Protein AF-A0AAV5DDZ0-F1 (afdb_monomer)

Structure (mmCIF, N/CA/C/O backbone):
data_AF-A0AAV5DDZ0-F1
#
_entry.id   AF-A0AAV5DDZ0-F1
#
loop_
_atom_site.group_PDB
_atom_site.id
_atom_site.type_symbol
_atom_site.label_atom_id
_atom_site.label_alt_id
_atom_site.label_comp_id
_atom_site.label_asym_id
_atom_site.label_entity_id
_atom_site.label_seq_id
_atom_site.pdbx_PDB_ins_code
_atom_site.Cartn_x
_atom_site.Cartn_y
_atom_site.Cartn_z
_atom_site.occupancy
_atom_site.B_iso_or_equiv
_atom_site.auth_seq_id
_atom_site.auth_comp_id
_atom_site.auth_asym_id
_atom_site.auth_atom_id
_atom_site.pdbx_PDB_model_num
ATOM 1 N N . MET A 1 1 ? -10.066 6.995 21.206 1.00 56.06 1 MET A N 1
ATOM 2 C CA . MET A 1 1 ? -8.615 6.703 21.276 1.00 56.06 1 MET A CA 1
ATOM 3 C C . MET A 1 1 ? -7.904 7.324 20.074 1.00 56.06 1 MET A C 1
ATOM 5 O O . MET A 1 1 ? -7.920 6.741 19.001 1.00 56.06 1 MET A O 1
ATOM 9 N N . LYS A 1 2 ? -7.336 8.530 20.216 1.00 72.94 2 LYS A N 1
ATOM 10 C CA . LYS A 1 2 ? -6.723 9.279 19.094 1.00 72.94 2 LYS A CA 1
ATOM 11 C C . LYS A 1 2 ? -5.356 8.706 18.661 1.00 72.94 2 LYS A C 1
ATOM 13 O O . LYS A 1 2 ? -5.003 8.781 17.493 1.00 72.94 2 LYS A O 1
ATOM 18 N N . SER A 1 3 ? -4.625 8.092 19.597 1.00 84.69 3 SER A N 1
ATOM 19 C CA . SER A 1 3 ? -3.267 7.558 19.385 1.00 84.69 3 SER A CA 1
ATOM 20 C C . SER A 1 3 ? -3.221 6.375 18.407 1.00 84.69 3 SER A C 1
ATOM 22 O O . SER A 1 3 ? -2.398 6.357 17.499 1.00 84.69 3 SER A O 1
ATOM 24 N N . ILE A 1 4 ? -4.169 5.436 18.511 1.00 86.81 4 ILE A N 1
ATOM 25 C CA . ILE A 1 4 ? -4.241 4.273 17.608 1.00 86.81 4 ILE A CA 1
ATOM 26 C C . ILE A 1 4 ? -4.477 4.715 16.158 1.00 86.81 4 ILE A C 1
ATOM 28 O O . ILE A 1 4 ? -3.841 4.194 15.248 1.00 86.81 4 ILE A O 1
ATOM 32 N N . ALA A 1 5 ? -5.345 5.709 15.940 1.00 82.44 5 ALA A N 1
ATOM 33 C CA . ALA A 1 5 ? -5.594 6.250 14.605 1.00 82.44 5 ALA A CA 1
ATOM 34 C C . ALA A 1 5 ? -4.326 6.876 13.998 1.00 82.44 5 ALA A C 1
ATOM 36 O O . ALA A 1 5 ? -4.024 6.637 12.833 1.00 82.44 5 ALA A O 1
ATOM 37 N N . ALA A 1 6 ? -3.552 7.614 14.799 1.00 87.69 6 ALA A N 1
ATOM 38 C CA . ALA A 1 6 ? -2.284 8.187 14.356 1.00 87.69 6 ALA A CA 1
ATOM 39 C C . ALA A 1 6 ? -1.229 7.106 14.056 1.00 87.69 6 ALA A C 1
ATOM 41 O O . ALA A 1 6 ? -0.565 7.177 13.027 1.00 87.69 6 ALA A O 1
ATOM 42 N N . ALA A 1 7 ? -1.094 6.082 14.904 1.00 88.31 7 ALA A N 1
ATOM 43 C CA . ALA A 1 7 ? -0.153 4.982 14.677 1.00 88.31 7 ALA A CA 1
ATOM 44 C C . ALA A 1 7 ? -0.458 4.210 13.381 1.00 88.31 7 ALA A C 1
ATOM 46 O O . ALA A 1 7 ? 0.450 3.897 12.613 1.00 88.31 7 ALA A O 1
ATOM 47 N N . LEU A 1 8 ? -1.741 3.952 13.107 1.00 84.50 8 LEU A N 1
ATOM 48 C CA . LEU A 1 8 ? -2.176 3.315 11.863 1.00 84.50 8 LEU A CA 1
ATOM 49 C C . LEU A 1 8 ? -1.904 4.194 10.638 1.00 84.50 8 LEU A C 1
ATOM 51 O O . LEU A 1 8 ? -1.448 3.674 9.626 1.00 84.50 8 LEU A O 1
ATOM 55 N N . PHE A 1 9 ? -2.109 5.509 10.745 1.00 83.81 9 PHE A N 1
ATOM 56 C CA . PHE A 1 9 ? -1.803 6.453 9.667 1.00 83.81 9 PHE A CA 1
ATOM 57 C C . PHE A 1 9 ? -0.316 6.421 9.284 1.00 83.81 9 PHE A C 1
ATOM 59 O O . PHE A 1 9 ? 0.030 6.300 8.112 1.00 83.81 9 PHE A O 1
ATOM 66 N N . TRP A 1 10 ? 0.580 6.443 10.273 1.00 90.56 10 TRP A N 1
ATOM 67 C CA . TRP A 1 10 ? 2.018 6.320 10.022 1.00 90.56 10 TRP A CA 1
ATOM 68 C C . TRP A 1 10 ? 2.410 4.955 9.446 1.00 90.56 10 TRP A C 1
ATOM 70 O O . TRP A 1 10 ? 3.294 4.877 8.594 1.00 90.56 10 TRP A O 1
ATOM 80 N N . CYS A 1 11 ? 1.736 3.884 9.866 1.00 90.50 11 CYS A N 1
ATOM 81 C CA . CYS A 1 11 ? 1.951 2.548 9.317 1.00 90.50 11 CYS A CA 1
ATOM 82 C C . CYS A 1 11 ? 1.533 2.462 7.839 1.00 90.50 11 CYS A C 1
ATOM 84 O O . CYS A 1 11 ? 2.282 1.931 7.022 1.00 90.50 11 CYS A O 1
ATOM 86 N N . GLU A 1 12 ? 0.383 3.038 7.479 1.00 88.31 12 GLU A N 1
ATOM 87 C CA . GLU A 1 12 ? -0.102 3.115 6.096 1.00 88.31 12 GLU A CA 1
ATOM 88 C C . GLU A 1 12 ? 0.857 3.912 5.203 1.00 88.31 12 GLU A C 1
ATOM 90 O O . GLU A 1 12 ? 1.196 3.468 4.104 1.00 88.31 12 GLU A O 1
ATOM 95 N N . LEU A 1 13 ? 1.371 5.042 5.699 1.00 88.19 13 LEU A N 1
ATOM 96 C CA . LEU A 1 13 ? 2.391 5.822 4.995 1.00 88.19 13 LEU A CA 1
ATOM 97 C C . LEU A 1 13 ? 3.686 5.023 4.781 1.00 88.19 13 LEU A C 1
ATOM 99 O O . LEU A 1 13 ? 4.245 5.036 3.682 1.00 88.19 13 LEU A O 1
ATOM 103 N N . GLY A 1 14 ? 4.145 4.286 5.797 1.00 91.44 14 GLY A N 1
ATOM 104 C CA . GLY A 1 14 ? 5.300 3.393 5.674 1.00 91.44 14 GLY A CA 1
ATOM 105 C C . GLY A 1 14 ? 5.072 2.282 4.646 1.00 91.44 14 GLY A C 1
ATOM 106 O O . GLY A 1 14 ? 5.928 2.030 3.798 1.00 91.44 14 GLY A O 1
ATOM 107 N N . LEU A 1 15 ? 3.889 1.665 4.663 1.00 86.56 15 LEU A N 1
ATOM 108 C CA . LEU A 1 15 ? 3.503 0.625 3.712 1.00 86.56 15 LEU A CA 1
ATOM 109 C C . LEU A 1 15 ? 3.458 1.156 2.271 1.00 86.56 15 LEU A C 1
ATOM 111 O O . LEU A 1 15 ? 3.959 0.499 1.359 1.00 86.56 15 LEU A O 1
ATOM 115 N N . SER A 1 16 ? 2.921 2.361 2.071 1.00 85.88 16 SER A N 1
ATOM 116 C CA . SER A 1 16 ? 2.896 3.039 0.771 1.00 85.88 16 SER A CA 1
ATOM 117 C C . SER A 1 16 ? 4.308 3.315 0.237 1.00 85.88 16 SER A C 1
ATOM 119 O O . SER A 1 16 ? 4.584 3.085 -0.939 1.00 85.88 16 SER A O 1
ATOM 121 N N . SER A 1 17 ? 5.241 3.715 1.108 1.00 86.06 17 SER A N 1
ATOM 122 C CA . SER A 1 17 ? 6.648 3.939 0.740 1.00 86.06 17 SER A CA 1
ATOM 123 C C . SER A 1 17 ? 7.358 2.654 0.286 1.00 86.06 17 SER A C 1
ATOM 125 O O . SER A 1 17 ? 8.054 2.634 -0.738 1.00 86.06 17 SER A O 1
ATOM 127 N N . LEU A 1 18 ? 7.130 1.541 0.992 1.00 86.25 18 LEU A N 1
ATOM 128 C CA . LEU A 1 18 ? 7.643 0.230 0.580 1.00 86.25 18 LEU A CA 1
ATOM 129 C C . LEU A 1 18 ? 7.059 -0.191 -0.771 1.00 86.25 18 LEU A C 1
ATOM 131 O O . LEU A 1 18 ? 7.783 -0.676 -1.639 1.00 86.25 18 LEU A O 1
ATOM 135 N N . LEU A 1 19 ? 5.764 0.042 -0.972 1.00 82.56 19 LEU A N 1
ATOM 136 C CA . LEU A 1 19 ? 5.080 -0.281 -2.215 1.00 82.56 19 LEU A CA 1
ATOM 137 C C . LEU A 1 19 ? 5.590 0.555 -3.398 1.00 82.56 19 LEU A C 1
ATOM 139 O O . LEU A 1 19 ? 5.812 0.009 -4.478 1.00 82.56 19 LEU A O 1
ATOM 143 N N . ALA A 1 20 ? 5.841 1.850 -3.196 1.00 81.62 20 ALA A N 1
ATOM 144 C CA . ALA A 1 20 ? 6.470 2.710 -4.195 1.00 81.62 20 ALA A CA 1
ATOM 145 C C . ALA A 1 20 ? 7.875 2.204 -4.562 1.00 81.62 20 ALA A C 1
ATOM 147 O O . ALA A 1 20 ? 8.223 2.127 -5.740 1.00 81.62 20 ALA A O 1
ATOM 148 N N . THR A 1 21 ? 8.659 1.775 -3.567 1.00 83.62 21 THR A N 1
ATOM 149 C CA . THR A 1 21 ? 9.987 1.187 -3.797 1.00 83.62 21 THR A CA 1
ATOM 150 C C . THR A 1 21 ? 9.901 -0.112 -4.602 1.00 83.62 21 THR A C 1
ATOM 152 O O . THR A 1 21 ? 10.661 -0.301 -5.551 1.00 83.62 21 THR A O 1
ATOM 155 N N . LEU A 1 22 ? 8.955 -0.998 -4.276 1.00 79.06 22 LEU A N 1
ATOM 156 C CA . LEU A 1 22 ? 8.714 -2.237 -5.021 1.00 79.06 22 LEU A CA 1
ATOM 157 C C . LEU A 1 22 ? 8.275 -1.970 -6.462 1.00 79.06 22 LEU A C 1
ATOM 159 O O . LEU A 1 22 ? 8.753 -2.646 -7.369 1.00 79.06 22 LEU A O 1
ATOM 163 N N . LEU A 1 23 ? 7.418 -0.970 -6.684 1.00 76.44 23 LEU A N 1
ATOM 164 C CA . LEU A 1 23 ? 7.013 -0.545 -8.022 1.00 76.44 23 LEU A CA 1
ATOM 165 C C . LEU A 1 23 ? 8.231 -0.099 -8.839 1.00 76.44 23 LEU A C 1
ATOM 167 O O . LEU A 1 23 ? 8.429 -0.576 -9.954 1.00 76.44 23 LEU A O 1
ATOM 171 N N . VAL A 1 24 ? 9.088 0.750 -8.267 1.00 75.88 24 VAL A N 1
ATOM 172 C CA . VAL A 1 24 ? 10.326 1.202 -8.919 1.00 75.88 24 VAL A CA 1
ATOM 173 C C . VAL A 1 24 ? 11.268 0.028 -9.197 1.00 75.88 24 VAL A C 1
ATOM 175 O O . VAL A 1 24 ? 11.821 -0.065 -10.290 1.00 75.88 24 VAL A O 1
ATOM 178 N N . GLN A 1 25 ? 11.434 -0.909 -8.258 1.00 74.25 25 GLN A N 1
ATOM 179 C CA . GLN A 1 25 ? 12.249 -2.109 -8.477 1.00 74.25 25 GLN A CA 1
ATOM 180 C C . GLN A 1 25 ? 11.676 -3.019 -9.566 1.00 74.25 25 GLN A C 1
ATOM 182 O O . GLN A 1 25 ? 12.438 -3.560 -10.365 1.00 74.25 25 GLN A O 1
ATOM 187 N N . ALA A 1 26 ? 10.357 -3.189 -9.622 1.00 71.06 26 ALA A N 1
ATOM 188 C CA . ALA A 1 26 ? 9.686 -3.997 -10.631 1.00 71.06 26 ALA A CA 1
ATOM 189 C C . ALA A 1 26 ? 9.833 -3.376 -12.027 1.00 71.06 26 ALA A C 1
ATOM 191 O O . ALA A 1 26 ? 10.212 -4.078 -12.963 1.00 71.06 26 ALA A O 1
ATOM 192 N N . VAL A 1 27 ? 9.643 -2.056 -12.143 1.00 68.12 27 VAL A N 1
ATOM 193 C CA . VAL A 1 27 ? 9.909 -1.293 -13.371 1.00 68.12 27 VAL A CA 1
ATOM 194 C C . VAL A 1 27 ? 11.376 -1.436 -13.772 1.00 68.12 27 VAL A C 1
ATOM 196 O O . VAL A 1 27 ? 11.656 -1.833 -14.899 1.00 68.12 27 VAL A O 1
ATOM 199 N N . ASN A 1 28 ? 12.316 -1.219 -12.848 1.00 68.56 28 ASN A N 1
ATOM 200 C CA . ASN A 1 28 ? 13.747 -1.369 -13.115 1.00 68.56 28 ASN A CA 1
ATOM 201 C C . ASN A 1 28 ? 14.111 -2.793 -13.555 1.00 68.56 28 ASN A C 1
ATOM 203 O O . ASN A 1 28 ? 14.883 -2.961 -14.493 1.00 68.56 28 ASN A O 1
ATOM 207 N N . LYS A 1 29 ? 13.545 -3.830 -12.924 1.00 64.06 29 LYS A N 1
ATOM 208 C CA . LYS A 1 29 ? 13.770 -5.237 -13.291 1.00 64.06 29 LYS A CA 1
ATOM 209 C C . LYS A 1 29 ? 13.188 -5.569 -14.665 1.00 64.06 29 LYS A C 1
ATOM 211 O O . LYS A 1 29 ? 13.821 -6.310 -15.414 1.00 64.06 29 LYS A O 1
ATOM 216 N N . ALA A 1 30 ? 12.022 -5.020 -14.994 1.00 60.56 30 ALA A N 1
ATOM 217 C CA . ALA A 1 30 ? 11.407 -5.169 -16.306 1.00 60.56 30 ALA A CA 1
ATOM 218 C C . ALA A 1 30 ? 12.230 -4.460 -17.397 1.00 60.56 30 ALA A C 1
ATOM 220 O O . ALA A 1 30 ? 12.432 -5.023 -18.468 1.00 60.56 30 ALA A O 1
ATOM 221 N N . THR A 1 31 ? 12.792 -3.282 -17.102 1.00 57.81 31 THR A N 1
ATOM 222 C CA . THR A 1 31 ? 13.689 -2.548 -18.013 1.00 57.81 31 THR A CA 1
ATOM 223 C C . THR A 1 31 ? 15.053 -3.238 -18.168 1.00 57.81 31 THR A C 1
ATOM 225 O O . THR A 1 31 ? 15.656 -3.185 -19.233 1.00 57.81 31 THR A O 1
ATOM 228 N N . ARG A 1 32 ? 15.539 -3.957 -17.144 1.00 55.94 32 ARG A N 1
ATOM 229 C CA . ARG A 1 32 ? 16.849 -4.645 -17.153 1.00 55.94 32 ARG A CA 1
ATOM 230 C C . ARG A 1 32 ? 16.901 -5.911 -18.027 1.00 55.94 32 ARG A C 1
ATOM 232 O O . ARG A 1 32 ? 17.937 -6.569 -18.060 1.00 55.94 32 ARG A O 1
ATOM 239 N N . HIS A 1 33 ? 15.817 -6.276 -18.718 1.00 52.94 33 HIS A N 1
ATOM 240 C CA . HIS A 1 33 ? 15.768 -7.467 -19.581 1.00 52.94 33 HIS A CA 1
ATOM 241 C C . HIS A 1 33 ? 16.349 -7.264 -20.993 1.00 52.94 33 HIS A C 1
ATOM 243 O O . HIS A 1 33 ? 16.395 -8.212 -21.772 1.00 52.94 33 HIS A O 1
ATOM 249 N N . GLY A 1 34 ? 16.833 -6.064 -21.319 1.00 47.91 34 GLY A N 1
ATOM 250 C CA . GLY A 1 34 ? 17.569 -5.779 -22.549 1.00 47.91 34 GLY A CA 1
ATOM 251 C C . GLY A 1 34 ? 18.923 -5.163 -22.221 1.00 47.91 34 GLY A C 1
ATOM 252 O O . GLY A 1 34 ? 19.012 -4.226 -21.436 1.00 47.91 34 GLY A O 1
ATOM 253 N N . HIS A 1 35 ? 19.992 -5.697 -22.803 1.00 50.06 35 HIS A N 1
ATOM 254 C CA . HIS A 1 35 ? 21.371 -5.228 -22.648 1.00 50.06 35 HIS A CA 1
ATOM 255 C C . HIS A 1 35 ? 21.615 -3.885 -23.367 1.00 50.06 35 HIS A C 1
ATOM 257 O O . HIS A 1 35 ? 22.505 -3.800 -24.207 1.00 50.06 35 HIS A O 1
ATOM 263 N N . ARG A 1 36 ? 20.803 -2.850 -23.116 1.00 50.19 36 ARG A N 1
ATOM 264 C CA . ARG A 1 36 ? 21.040 -1.491 -23.624 1.00 50.19 36 ARG A CA 1
ATOM 265 C C . ARG A 1 36 ? 20.080 -0.477 -23.006 1.00 50.19 36 ARG A C 1
ATOM 267 O O . ARG A 1 36 ? 18.885 -0.725 -22.961 1.00 50.19 36 ARG A O 1
ATOM 274 N N . ASP A 1 37 ? 20.692 0.593 -22.508 1.00 51.12 37 ASP A N 1
ATOM 275 C CA . ASP A 1 37 ? 20.184 1.876 -22.017 1.00 51.12 37 ASP A CA 1
ATOM 276 C C . ASP A 1 37 ? 18.681 2.071 -21.774 1.00 51.12 37 ASP A C 1
ATOM 278 O O . ASP A 1 37 ? 17.854 1.945 -22.666 1.00 51.12 37 ASP A O 1
ATOM 282 N N . GLY A 1 38 ? 18.386 2.515 -20.546 1.00 51.97 38 GLY A N 1
ATOM 283 C CA . GLY A 1 38 ? 17.594 3.721 -20.282 1.00 51.97 38 GLY A CA 1
ATOM 284 C C . GLY A 1 38 ? 16.169 3.819 -20.839 1.00 51.97 38 GLY A C 1
ATOM 285 O O . GLY A 1 38 ? 15.925 3.816 -22.037 1.00 51.97 38 GLY A O 1
ATOM 286 N N . TRP A 1 39 ? 15.226 4.092 -19.934 1.00 50.78 39 TRP A N 1
ATOM 287 C CA . TRP A 1 39 ? 13.781 4.310 -20.133 1.00 50.78 39 TRP A CA 1
ATOM 288 C C . TRP A 1 39 ? 13.358 5.334 -21.221 1.00 50.78 39 TRP A C 1
ATOM 290 O O . TRP A 1 39 ? 12.166 5.517 -21.439 1.00 50.78 39 TRP A O 1
ATOM 300 N N . LEU A 1 40 ? 14.288 5.999 -21.914 1.00 50.62 40 LEU A N 1
ATOM 301 C CA . LEU A 1 40 ? 14.007 7.104 -22.837 1.00 50.62 40 LEU A CA 1
ATOM 302 C C . LEU A 1 40 ? 14.625 6.973 -24.240 1.00 50.62 40 LEU A C 1
ATOM 304 O O . LEU A 1 40 ? 14.670 7.974 -24.946 1.00 50.62 40 LEU A O 1
ATOM 308 N N . GLU A 1 41 ? 15.061 5.788 -24.688 1.00 45.22 41 GLU A N 1
ATOM 309 C CA . GLU A 1 41 ? 15.666 5.692 -26.037 1.00 45.22 41 GLU A CA 1
ATOM 310 C C . GLU A 1 41 ? 15.299 4.459 -26.885 1.00 45.22 41 GLU A C 1
ATOM 312 O O . GLU A 1 41 ? 15.777 4.306 -28.007 1.00 45.22 41 GLU A O 1
ATOM 317 N N . GLY A 1 42 ? 14.395 3.594 -26.420 1.00 44.62 42 GLY A N 1
ATOM 318 C CA . GLY A 1 42 ? 14.056 2.355 -27.125 1.00 44.62 42 GLY A CA 1
ATOM 319 C C . GLY A 1 42 ? 12.619 2.302 -27.631 1.00 44.62 42 GLY A C 1
ATOM 320 O O . GLY A 1 42 ? 11.695 2.148 -26.838 1.00 44.62 42 GLY A O 1
ATOM 321 N N . THR A 1 43 ? 12.442 2.343 -28.951 1.00 51.22 43 THR A N 1
ATOM 322 C CA . THR A 1 43 ? 11.203 2.159 -29.740 1.00 51.22 43 THR A CA 1
ATOM 323 C C . THR A 1 43 ? 10.545 0.776 -29.562 1.00 51.22 43 THR A C 1
ATOM 325 O O . THR A 1 43 ? 10.286 0.048 -30.516 1.00 51.22 43 THR A O 1
ATOM 328 N N . SER A 1 44 ? 10.243 0.376 -28.331 1.00 50.34 44 SER A N 1
ATOM 329 C CA . SER A 1 44 ? 9.387 -0.774 -28.046 1.00 50.34 44 SER A CA 1
ATOM 330 C C . SER A 1 44 ? 8.677 -0.578 -26.709 1.00 50.34 44 SER A C 1
ATOM 332 O O . SER A 1 44 ? 9.042 -1.151 -25.683 1.00 50.34 44 SER A O 1
ATOM 334 N N . LEU A 1 45 ? 7.613 0.223 -26.770 1.00 51.97 45 LEU A N 1
ATOM 335 C CA . LEU A 1 45 ? 6.536 0.390 -25.789 1.00 51.97 45 LEU A CA 1
ATOM 336 C C . LEU A 1 45 ? 5.689 -0.902 -25.695 1.00 51.97 45 LEU A C 1
ATOM 338 O O . LEU A 1 45 ? 4.474 -0.897 -25.859 1.00 51.97 45 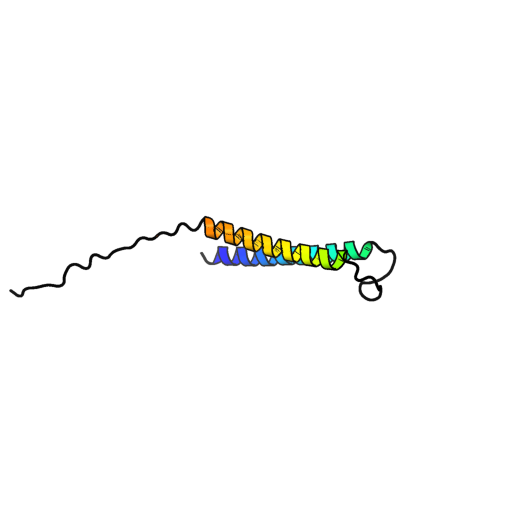LEU A O 1
ATOM 342 N N . ASN A 1 46 ? 6.352 -2.051 -25.571 1.00 55.31 46 ASN A N 1
ATOM 343 C CA . ASN A 1 46 ? 5.765 -3.368 -25.769 1.00 55.31 46 ASN A CA 1
ATOM 344 C C . ASN A 1 46 ? 5.065 -3.817 -24.482 1.00 55.31 46 ASN A C 1
ATOM 346 O O . ASN A 1 46 ? 5.747 -4.062 -23.492 1.00 55.31 46 ASN A O 1
ATOM 350 N N . ASN A 1 47 ? 3.730 -3.891 -24.520 1.00 54.25 47 ASN A N 1
ATOM 351 C CA . ASN A 1 47 ? 2.748 -4.519 -23.616 1.00 54.25 47 ASN A CA 1
ATOM 352 C C . ASN A 1 47 ? 3.123 -4.858 -22.155 1.00 54.25 47 ASN A C 1
ATOM 354 O O . ASN A 1 47 ? 2.353 -4.539 -21.260 1.00 54.25 47 ASN A O 1
ATOM 358 N N . GLY A 1 48 ? 4.262 -5.489 -21.872 1.00 55.31 48 GLY A N 1
ATOM 359 C CA . GLY A 1 48 ? 4.671 -5.906 -20.529 1.00 55.31 48 GLY A CA 1
ATOM 360 C C . GLY A 1 48 ? 5.005 -4.773 -19.549 1.00 55.31 48 GLY A C 1
ATOM 361 O O . GLY A 1 48 ? 4.935 -4.991 -18.344 1.00 55.31 48 GLY A O 1
ATOM 362 N N . HIS A 1 49 ? 5.346 -3.562 -20.014 1.00 61.94 49 HIS A N 1
ATOM 363 C CA . HIS A 1 49 ? 5.687 -2.439 -19.113 1.00 61.94 49 HIS A CA 1
ATOM 364 C C . HIS A 1 49 ? 4.445 -1.706 -18.590 1.00 61.94 49 HIS A C 1
ATOM 366 O O . HIS A 1 49 ? 4.338 -1.422 -17.397 1.00 61.94 49 HIS A O 1
ATOM 372 N N . LEU A 1 50 ? 3.478 -1.467 -19.480 1.00 63.50 50 LEU A N 1
ATOM 373 C CA . LEU A 1 50 ? 2.161 -0.943 -19.121 1.00 63.50 50 LEU A CA 1
ATOM 374 C C . LEU A 1 50 ? 1.380 -1.970 -18.303 1.00 63.50 50 LEU A C 1
ATOM 376 O O . LEU A 1 50 ? 0.860 -1.613 -17.251 1.00 63.50 50 LEU A O 1
ATOM 380 N N . ASP A 1 51 ? 1.348 -3.236 -18.731 1.00 66.62 51 ASP A N 1
ATOM 381 C CA . ASP A 1 51 ? 0.607 -4.285 -18.027 1.00 66.62 51 ASP A CA 1
ATOM 382 C C . ASP A 1 51 ? 1.063 -4.415 -16.571 1.00 66.62 51 ASP A C 1
ATOM 384 O O . ASP A 1 51 ? 0.229 -4.380 -15.678 1.00 66.62 51 ASP A O 1
ATOM 388 N N . LEU A 1 52 ? 2.375 -4.402 -16.302 1.00 68.62 52 LEU A N 1
ATOM 389 C CA . LEU A 1 52 ? 2.908 -4.483 -14.940 1.00 68.62 52 LEU A CA 1
ATOM 390 C C . LEU A 1 52 ? 2.534 -3.268 -14.073 1.00 68.62 52 LEU A C 1
ATOM 392 O O . LEU A 1 52 ? 2.161 -3.432 -12.909 1.00 68.62 52 LEU A O 1
ATOM 396 N N . PHE A 1 53 ? 2.607 -2.053 -14.627 1.00 70.19 53 PHE A N 1
ATOM 397 C CA . PHE A 1 53 ? 2.163 -0.839 -13.933 1.00 70.19 53 PHE A CA 1
ATOM 398 C C . PHE A 1 53 ? 0.673 -0.923 -13.583 1.00 70.19 53 PHE A C 1
ATOM 400 O O . 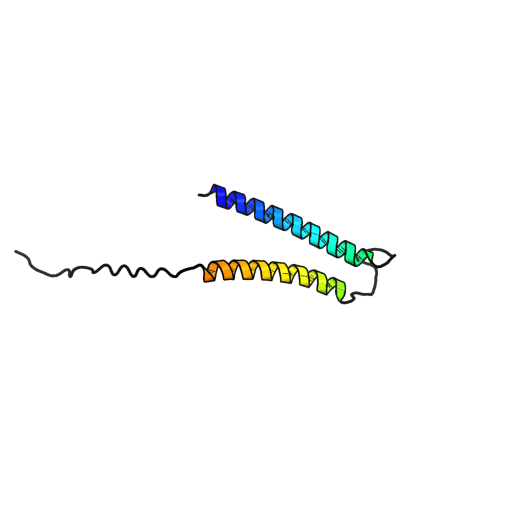PHE A 1 53 ? 0.281 -0.711 -12.431 1.00 70.19 53 PHE A O 1
ATOM 407 N N . TYR A 1 54 ? -0.151 -1.305 -14.559 1.00 75.50 54 TYR A N 1
ATOM 408 C CA . TYR A 1 54 ? -1.580 -1.506 -14.358 1.00 75.50 54 TYR A CA 1
ATOM 409 C C . TYR A 1 54 ? -1.868 -2.656 -13.388 1.00 75.50 54 TYR A C 1
ATOM 411 O O . TYR A 1 54 ? -2.806 -2.546 -12.598 1.00 75.50 54 TYR A O 1
ATOM 419 N N . TRP A 1 55 ? -1.046 -3.706 -13.358 1.00 74.94 55 TRP A N 1
ATOM 420 C CA . TRP A 1 55 ? -1.179 -4.832 -12.437 1.00 74.94 55 TRP A CA 1
ATOM 421 C C . TRP A 1 55 ? -0.997 -4.383 -10.986 1.00 74.94 55 TRP A C 1
ATOM 423 O O . TRP A 1 55 ? -1.826 -4.699 -10.134 1.00 74.94 55 TRP A O 1
ATOM 433 N N . VAL A 1 56 ? 0.019 -3.559 -10.703 1.00 73.75 56 VAL A N 1
ATOM 434 C CA . VAL A 1 56 ? 0.232 -2.999 -9.357 1.00 73.75 56 VAL A CA 1
ATOM 435 C C . VAL A 1 56 ? -0.934 -2.101 -8.948 1.00 73.75 56 VAL A C 1
ATOM 437 O O . VAL A 1 56 ? -1.488 -2.276 -7.862 1.00 73.75 56 VAL A O 1
ATOM 440 N N . VAL A 1 57 ? -1.364 -1.182 -9.819 1.00 80.94 57 VAL A N 1
ATOM 441 C CA . VAL A 1 57 ? -2.513 -0.301 -9.538 1.00 80.94 57 VAL A CA 1
ATOM 442 C C . VAL A 1 57 ? -3.781 -1.118 -9.277 1.00 80.94 57 VAL A C 1
ATOM 444 O O . VAL A 1 57 ? -4.534 -0.818 -8.346 1.00 80.94 57 VAL A O 1
ATOM 447 N N . THR A 1 58 ? -3.996 -2.178 -10.055 1.00 82.94 58 THR A N 1
ATOM 448 C CA . THR A 1 58 ? -5.144 -3.078 -9.921 1.00 82.94 58 THR A CA 1
ATOM 449 C C . THR A 1 58 ? -5.109 -3.827 -8.596 1.00 82.94 58 THR A C 1
ATOM 451 O O . THR A 1 58 ? -6.115 -3.844 -7.893 1.00 82.94 58 THR A O 1
ATOM 454 N N . VAL A 1 59 ? -3.959 -4.374 -8.195 1.00 81.19 59 VAL A N 1
ATOM 455 C CA . VAL A 1 59 ? -3.802 -5.062 -6.903 1.00 81.19 59 VAL A CA 1
ATOM 456 C C . VAL A 1 59 ? -4.059 -4.120 -5.731 1.00 81.19 59 VAL A C 1
ATOM 458 O O . VAL A 1 59 ? -4.764 -4.497 -4.798 1.00 81.19 59 VAL A O 1
ATOM 461 N N . VAL A 1 60 ? -3.556 -2.884 -5.782 1.00 80.81 60 VAL A N 1
ATOM 462 C CA . VAL A 1 60 ? -3.788 -1.881 -4.726 1.00 80.81 60 VAL A CA 1
ATOM 463 C C . VAL A 1 60 ? -5.269 -1.541 -4.606 1.00 80.81 60 VAL A C 1
ATOM 465 O O . VAL A 1 60 ? -5.828 -1.550 -3.508 1.00 80.81 60 VAL A O 1
ATOM 468 N N . ARG A 1 61 ? -5.926 -1.279 -5.741 1.00 85.56 61 ARG A N 1
ATOM 469 C CA . ARG A 1 61 ? -7.367 -1.000 -5.800 1.00 85.56 61 ARG A CA 1
ATOM 470 C C . ARG A 1 61 ? -8.181 -2.194 -5.305 1.00 85.56 61 ARG A C 1
ATOM 472 O O . ARG A 1 61 ? -9.129 -2.003 -4.548 1.00 85.56 61 ARG A O 1
ATOM 479 N N . LEU A 1 62 ? -7.787 -3.412 -5.673 1.00 87.62 62 LEU A N 1
ATOM 480 C CA . LEU A 1 62 ? -8.438 -4.645 -5.241 1.00 87.62 62 LEU A CA 1
ATOM 481 C C . LEU A 1 62 ? -8.283 -4.863 -3.732 1.00 87.62 62 LEU A C 1
ATOM 483 O O . LEU A 1 62 ? -9.263 -5.179 -3.066 1.00 87.62 62 LEU A O 1
ATOM 487 N N . LEU A 1 63 ? -7.094 -4.636 -3.167 1.00 83.56 63 LEU A N 1
ATOM 488 C CA . LEU A 1 63 ? -6.875 -4.712 -1.721 1.00 83.56 63 LEU A CA 1
ATOM 489 C C . LEU A 1 63 ? -7.748 -3.705 -0.968 1.00 83.56 63 LEU A C 1
ATOM 491 O O . LEU A 1 63 ? -8.374 -4.064 0.030 1.00 83.56 63 LEU A O 1
ATOM 495 N N . ALA A 1 64 ? -7.815 -2.460 -1.447 1.00 86.31 64 ALA A N 1
ATOM 496 C CA . ALA A 1 64 ? -8.674 -1.434 -0.862 1.00 86.31 64 ALA A CA 1
ATOM 497 C C . ALA A 1 64 ? -10.156 -1.841 -0.929 1.00 86.31 64 ALA A C 1
ATOM 499 O O . ALA A 1 64 ? -10.877 -1.738 0.066 1.00 86.31 64 ALA A O 1
ATOM 500 N N . PHE A 1 65 ? -10.594 -2.380 -2.069 1.00 87.44 65 PHE A N 1
ATOM 501 C CA . PHE A 1 65 ? -11.957 -2.866 -2.263 1.0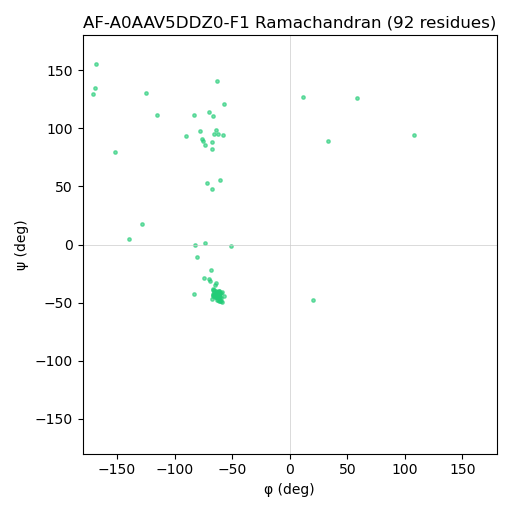0 87.44 65 PHE A CA 1
ATOM 502 C C . PHE A 1 65 ? -12.297 -4.048 -1.346 1.00 87.44 65 PHE A C 1
ATOM 504 O O . PHE A 1 65 ? -13.338 -4.034 -0.694 1.00 87.44 65 PHE A O 1
ATOM 511 N N . LEU A 1 66 ? -11.410 -5.039 -1.218 1.00 89.25 66 LEU A N 1
ATOM 512 C CA . LEU A 1 66 ? -11.598 -6.183 -0.320 1.00 89.25 66 LEU A CA 1
ATOM 513 C C . LEU A 1 66 ? -11.660 -5.752 1.151 1.00 89.25 66 LEU A C 1
ATOM 515 O O . LEU A 1 66 ? -12.506 -6.243 1.899 1.00 89.25 66 LEU A O 1
ATOM 519 N N . ASN A 1 67 ? -10.815 -4.801 1.560 1.00 86.56 67 ASN A N 1
ATOM 520 C CA . ASN A 1 67 ? -10.861 -4.224 2.905 1.00 86.56 67 ASN A CA 1
ATOM 521 C C . ASN A 1 67 ? -12.197 -3.522 3.177 1.00 86.56 67 ASN A C 1
ATOM 523 O O . ASN A 1 67 ? -12.790 -3.706 4.245 1.00 86.56 67 ASN A O 1
ATOM 527 N N . TYR A 1 68 ? -12.688 -2.740 2.212 1.00 84.94 68 TYR A N 1
ATOM 528 C CA . TYR A 1 68 ? -13.999 -2.107 2.299 1.00 84.94 68 TYR A CA 1
ATOM 529 C C . TYR A 1 68 ? -15.115 -3.150 2.397 1.00 84.94 68 TYR A C 1
ATOM 531 O O . TYR A 1 68 ? -15.935 -3.076 3.308 1.00 84.94 68 TYR A O 1
ATOM 539 N N . LEU A 1 69 ? -15.106 -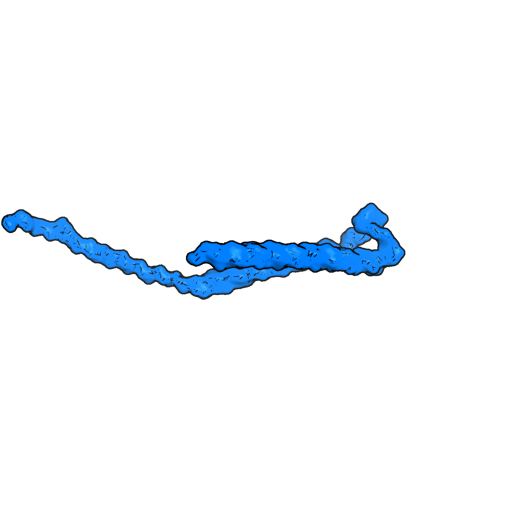4.164 1.527 1.00 87.94 69 LEU A N 1
ATOM 540 C CA . LEU A 1 69 ? -16.121 -5.215 1.499 1.00 87.94 69 LEU A CA 1
ATOM 541 C C . LEU A 1 69 ? -16.155 -6.009 2.812 1.00 87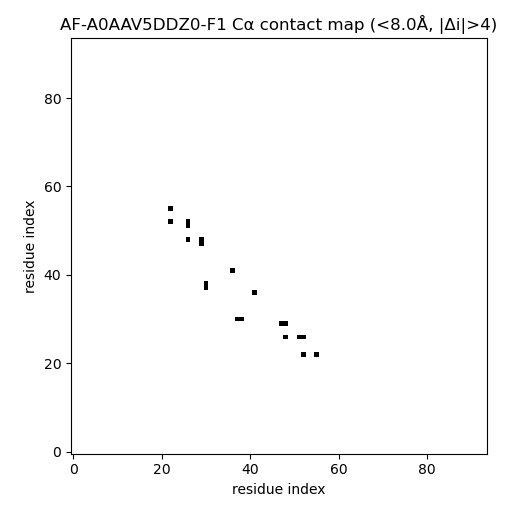.94 69 LEU A C 1
ATOM 543 O O . LEU A 1 69 ? -17.229 -6.307 3.328 1.00 87.94 69 LEU A O 1
ATOM 547 N N . TYR A 1 70 ? -14.988 -6.310 3.389 1.00 86.25 70 TYR A N 1
ATOM 548 C CA . TYR A 1 70 ? -14.884 -6.975 4.687 1.00 86.25 70 TYR A CA 1
ATOM 549 C C . TYR A 1 70 ? -15.526 -6.141 5.804 1.00 86.25 70 TYR A C 1
ATOM 551 O O . TYR A 1 70 ? -16.311 -6.664 6.598 1.00 86.25 70 TYR A O 1
ATOM 559 N N . ARG A 1 71 ? -15.243 -4.832 5.846 1.00 84.38 71 ARG A N 1
ATOM 560 C CA . ARG A 1 71 ? -15.858 -3.910 6.814 1.00 84.38 71 ARG A CA 1
ATOM 561 C C . ARG A 1 71 ? -17.360 -3.767 6.588 1.00 84.38 71 ARG A C 1
ATOM 563 O O . ARG A 1 71 ? -18.105 -3.831 7.557 1.00 84.38 71 ARG A O 1
ATOM 570 N N . ALA A 1 72 ? -17.792 -3.627 5.337 1.00 83.56 72 ALA A N 1
ATOM 571 C CA . ALA A 1 72 ? -19.196 -3.506 4.962 1.00 83.56 72 ALA A CA 1
ATOM 572 C C . ALA A 1 72 ? -19.990 -4.761 5.346 1.00 83.56 72 ALA A C 1
ATOM 574 O O . ALA A 1 72 ? -21.049 -4.658 5.951 1.00 83.56 72 ALA A O 1
ATOM 575 N N . LYS A 1 73 ? -19.445 -5.957 5.093 1.00 80.12 73 LYS A N 1
ATOM 576 C CA . LYS A 1 73 ? -20.095 -7.226 5.450 1.00 80.12 73 LYS A CA 1
ATOM 577 C C . LYS A 1 73 ? -20.144 -7.462 6.961 1.00 80.12 73 LYS A C 1
ATOM 579 O O . LYS A 1 73 ? -21.069 -8.095 7.456 1.00 80.12 73 LYS A O 1
ATOM 584 N N . ARG A 1 74 ? -19.149 -6.962 7.700 1.00 78.19 74 ARG A N 1
ATOM 585 C CA . ARG A 1 74 ? -19.119 -7.013 9.170 1.00 78.19 74 ARG A CA 1
ATOM 586 C C . ARG A 1 74 ? -19.973 -5.917 9.817 1.00 78.19 74 ARG A C 1
ATOM 588 O O . ARG A 1 74 ? -20.202 -5.964 11.025 1.00 78.19 74 ARG A O 1
ATOM 595 N N . TYR A 1 75 ? -20.447 -4.945 9.040 1.00 71.31 75 TYR A N 1
ATOM 596 C CA . TYR A 1 75 ? -21.345 -3.910 9.523 1.00 71.31 75 TYR A CA 1
ATOM 597 C C . TYR A 1 75 ? -22.749 -4.497 9.699 1.00 71.31 75 TYR A C 1
ATOM 599 O O . TYR A 1 75 ? -23.571 -4.505 8.788 1.00 71.31 75 TYR A O 1
ATOM 607 N N . VAL A 1 76 ? -23.014 -5.031 10.891 1.00 63.66 76 VAL A N 1
ATOM 608 C CA . VAL A 1 76 ? -24.369 -5.384 11.319 1.00 63.66 76 VAL A CA 1
ATOM 609 C C . VAL A 1 76 ? -25.125 -4.079 11.534 1.00 63.66 76 VAL A C 1
ATOM 611 O O . VAL A 1 76 ? -24.783 -3.288 12.414 1.00 63.66 76 VAL A O 1
ATOM 614 N N . TYR A 1 77 ? -26.136 -3.847 10.704 1.00 58.09 77 TYR A N 1
ATOM 615 C CA . TYR A 1 77 ? -27.041 -2.714 10.820 1.00 58.09 77 TYR A CA 1
ATOM 616 C C . TYR A 1 77 ? -27.856 -2.872 12.113 1.00 58.09 77 TYR A C 1
ATOM 618 O O . TYR A 1 77 ? -28.837 -3.608 12.158 1.00 58.09 77 TYR A O 1
ATOM 626 N N . ARG A 1 78 ? -27.410 -2.239 13.204 1.00 59.78 78 ARG A N 1
ATOM 627 C CA . ARG A 1 78 ? -28.214 -2.099 14.424 1.00 59.78 78 ARG A CA 1
ATOM 628 C C . ARG A 1 78 ? -29.250 -1.013 14.165 1.00 59.78 78 ARG A C 1
ATOM 630 O O . ARG A 1 78 ? -28.976 0.164 14.372 1.00 59.78 78 ARG A O 1
ATOM 637 N N . GLN A 1 79 ? -30.418 -1.414 13.674 1.00 60.69 79 GLN A N 1
ATOM 638 C CA . GLN A 1 79 ? -31.626 -0.643 13.933 1.00 60.69 79 GLN A CA 1
ATOM 639 C C . GLN A 1 79 ? -32.058 -0.985 15.353 1.00 60.69 79 GLN A C 1
ATOM 641 O O . GLN A 1 79 ? -32.683 -2.014 15.576 1.00 60.69 79 GLN A O 1
ATOM 646 N N . ASP A 1 80 ? -31.691 -0.138 16.307 1.00 62.38 80 ASP A N 1
ATOM 647 C CA . ASP A 1 80 ? -32.552 0.081 17.462 1.00 62.38 80 ASP A CA 1
ATOM 648 C C . ASP A 1 80 ? -33.466 1.243 17.059 1.00 62.38 80 ASP A C 1
ATOM 650 O O . ASP A 1 80 ? -33.054 2.404 17.170 1.00 62.38 80 ASP A O 1
ATOM 654 N N . PRO A 1 81 ? -34.671 0.983 16.512 1.00 62.66 81 PRO A N 1
ATOM 655 C CA . PRO A 1 81 ? -35.705 1.991 16.529 1.00 62.66 81 PRO A CA 1
ATOM 656 C C . PRO A 1 81 ? -36.078 2.128 18.002 1.00 62.66 81 PRO A C 1
ATOM 658 O O . PRO A 1 81 ? -36.942 1.418 18.508 1.00 62.66 81 PRO A O 1
ATOM 661 N N . HIS A 1 82 ? -35.373 3.002 18.718 1.00 61.41 82 HIS A N 1
ATOM 662 C CA . HIS A 1 82 ? -35.849 3.485 19.999 1.00 61.41 82 HIS A CA 1
ATOM 663 C C . HIS A 1 82 ? -37.082 4.328 19.664 1.00 61.41 82 HIS A C 1
ATOM 665 O O . HIS A 1 82 ? -36.998 5.538 19.464 1.00 61.41 82 HIS A O 1
ATOM 671 N N . ILE A 1 83 ? -38.217 3.648 19.485 1.00 63.75 83 ILE A N 1
ATOM 672 C CA . ILE A 1 83 ? -39.535 4.252 19.557 1.00 63.75 83 ILE A CA 1
ATOM 673 C C . ILE A 1 83 ? -39.595 4.746 20.994 1.00 63.75 83 ILE A C 1
ATOM 675 O O . ILE A 1 83 ? -39.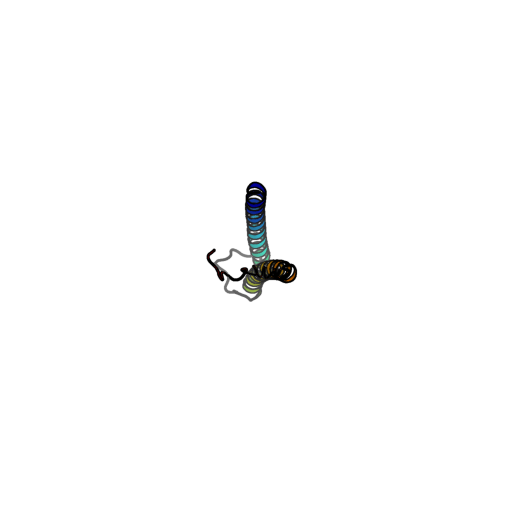771 3.982 21.939 1.00 63.75 83 ILE A O 1
ATOM 679 N N . VAL A 1 84 ? -39.262 6.020 21.171 1.00 68.50 84 VAL A N 1
ATOM 680 C CA 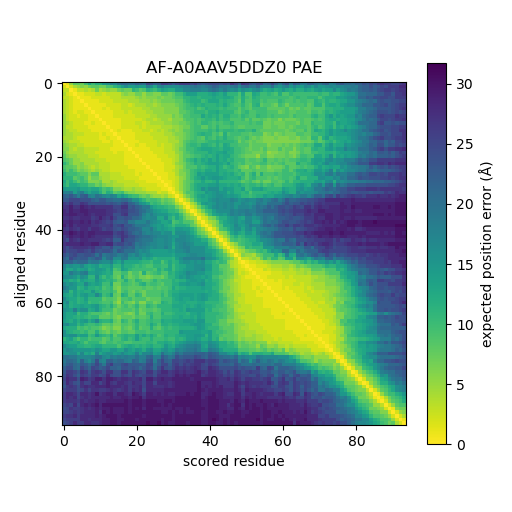. VAL A 1 84 ? -39.701 6.752 22.343 1.00 68.50 84 VAL A CA 1
ATOM 681 C C . VAL A 1 84 ? -41.211 6.765 22.178 1.00 68.50 84 VAL A C 1
ATOM 683 O O . VAL A 1 84 ? -41.727 7.508 21.347 1.00 68.50 84 VAL A O 1
ATOM 686 N N . ASP A 1 85 ? -41.895 5.852 22.868 1.00 66.75 85 ASP A N 1
ATOM 687 C CA . ASP A 1 85 ? -43.321 5.989 23.119 1.00 66.75 85 ASP A CA 1
ATOM 688 C C . ASP A 1 85 ? -43.461 7.318 23.856 1.00 66.75 85 ASP A C 1
ATOM 690 O O . ASP A 1 85 ? -43.202 7.413 25.055 1.00 66.75 85 ASP A O 1
ATOM 694 N N . GLU A 1 86 ? -43.728 8.383 23.106 1.00 68.25 86 GLU A N 1
ATOM 695 C CA . GLU A 1 86 ? -44.072 9.671 23.675 1.00 68.25 86 GLU A CA 1
ATOM 696 C C . GLU A 1 86 ? -45.432 9.466 24.349 1.00 68.25 86 GLU A C 1
ATOM 698 O O . GLU A 1 86 ? -46.415 9.180 23.654 1.00 68.25 86 GLU A O 1
ATOM 703 N N . PRO A 1 87 ? -45.509 9.491 25.695 1.00 70.81 87 PRO A N 1
ATOM 704 C CA . PRO A 1 87 ? -46.784 9.309 26.360 1.00 70.81 87 PRO A CA 1
ATOM 705 C C . PRO A 1 87 ? -47.700 10.473 25.952 1.00 70.81 87 PRO A C 1
ATOM 707 O O . PRO A 1 87 ? -47.218 11.605 25.843 1.00 70.81 87 PRO A O 1
ATOM 710 N N . PRO A 1 88 ? -49.000 10.226 25.708 1.00 65.88 88 PRO A N 1
ATOM 711 C CA . PRO A 1 88 ? -49.900 11.255 25.213 1.00 65.88 88 PRO A CA 1
ATOM 712 C C . PRO A 1 88 ? -49.908 12.444 26.174 1.00 65.88 88 PRO A C 1
ATOM 714 O O . PRO A 1 88 ? -50.228 12.304 27.355 1.00 65.88 88 PRO A O 1
ATOM 717 N N . LEU A 1 89 ? -49.542 13.618 25.664 1.00 74.62 89 LEU A N 1
ATOM 718 C CA . LEU A 1 89 ? -49.781 14.892 26.329 1.00 74.62 89 LEU A CA 1
ATOM 719 C C . LEU A 1 89 ? -51.272 15.215 26.217 1.00 74.62 89 LEU A C 1
ATOM 721 O O . LEU A 1 89 ? -51.698 15.891 25.286 1.00 74.62 89 LEU A O 1
ATOM 725 N N . ASP A 1 90 ? -52.058 14.685 27.148 1.00 66.31 90 ASP A N 1
ATOM 726 C 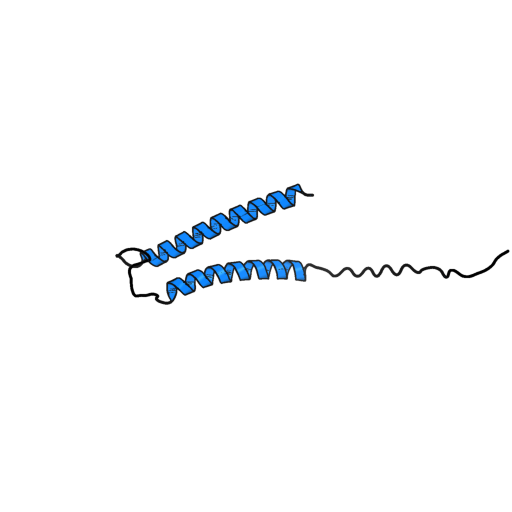CA . ASP A 1 90 ? -53.500 14.900 27.264 1.00 66.31 90 ASP A CA 1
ATOM 727 C C . ASP A 1 90 ? -53.964 14.327 28.618 1.00 66.31 90 ASP A C 1
ATOM 729 O O . ASP A 1 90 ? -53.558 13.224 28.961 1.00 66.31 90 ASP A O 1
ATOM 733 N N . GLN A 1 91 ? -54.782 14.934 29.477 1.00 57.25 91 GLN A N 1
ATOM 734 C CA . GLN A 1 91 ? -55.471 16.220 29.595 1.00 57.2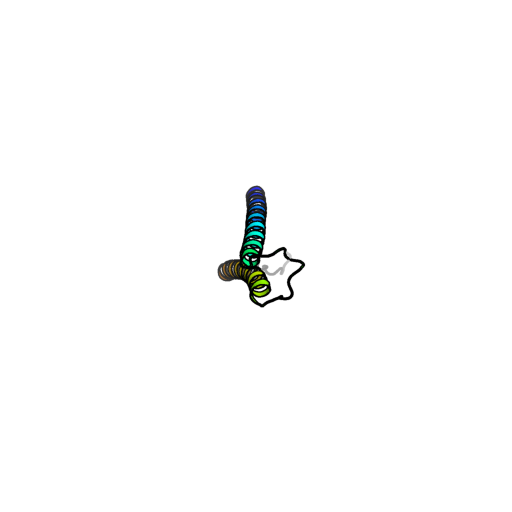5 91 GLN A CA 1
ATOM 735 C C . GLN A 1 91 ? -56.002 16.269 31.046 1.00 57.25 91 GLN A C 1
ATOM 737 O O . GLN A 1 91 ? -56.282 15.234 31.650 1.00 57.25 91 GLN A O 1
ATOM 742 N N . GLY A 1 92 ? -56.222 17.476 31.576 1.00 50.34 92 GLY A N 1
ATOM 743 C CA . GLY A 1 92 ? -56.986 17.723 32.809 1.00 50.34 92 GLY A CA 1
ATOM 744 C C . GLY A 1 92 ? -56.088 18.133 33.976 1.00 50.34 92 GLY A C 1
ATOM 745 O O . GLY A 1 92 ? -55.455 17.300 34.604 1.00 50.34 92 GLY A O 1
ATOM 746 N N . SER A 1 93 ? -55.867 19.417 34.260 1.00 59.31 93 SER A N 1
ATOM 747 C CA . SER A 1 93 ? -56.832 20.299 34.933 1.00 59.31 93 SER A CA 1
ATOM 748 C C . SER A 1 93 ? -57.699 19.572 35.968 1.00 59.31 93 SER A C 1
ATOM 750 O O . SER A 1 93 ? -58.779 19.099 35.618 1.00 59.31 93 SER A O 1
ATOM 752 N N . GLN A 1 94 ? -57.227 19.516 37.216 1.00 42.28 94 GLN A N 1
ATOM 753 C CA . GLN A 1 94 ? -57.947 19.816 38.468 1.00 42.28 94 GLN A CA 1
ATOM 754 C C . GLN A 1 94 ? -56.961 19.723 39.637 1.00 42.28 94 GLN A C 1
ATOM 756 O O . GLN A 1 94 ? -56.193 18.739 39.682 1.00 42.28 94 GLN A O 1
#

Organism: NCBI:txid191504

Radius of gyration: 27.57 Å; Cα contacts (8 Å, |Δi|>4): 10; chains: 1; bounding box: 79×28×68 Å

InterPro domains:
  IPR036259 MFS transporter superfamily [G3DSA:1.20.1250.20] (1-82)

Solvent-accessible surface area (backbone atoms only — not comparable to full-atom values): 6013 Å² total; per-residue (Å²): 122,71,65,63,57,52,54,51,51,54,48,52,53,52,53,52,52,54,50,55,51,49,52,53,50,50,52,50,56,64,60,63,75,48,103,64,74,66,102,84,76,67,101,64,94,59,66,67,64,61,48,52,54,51,48,53,54,48,51,54,53,46,51,53,48,52,54,48,50,53,50,57,73,66,56,74,82,79,79,74,81,77,73,72,80,74,74,78,94,72,82,78,93,129

Foldseek 3Di:
DVVVVVVVVVVVVVVVVVLVVVLVVVLVVVVVPDPDDDPPDDPDPDDPNVVSVVVSVVVVVVVVVVVVVVVVVVPDPDPPPPPPPPPDPDDDDD

Mean predicted aligned error: 14.94 Å

pLDDT: mean 70.86, std 13.88, range [42.28, 91.44]

Sequence (94 aa):
MKSIAAALFWCELGLSSLLATLLVQAVNKATRHGHRDGWLEGTSLNNGHLDLFYWVVTVVRLLAFLNYLYRAKRYVYRQDPHIVDEPPLDQGSQ

Secondary structure (DSSP, 8-state):
-HHHHHHHHHHHHHHHHHHHHHHHHHHHHHHTTSSS--TTS-S---THHHHHHHHHHHHHHHHHHHHHHHHHHH--------------------